Protein AF-A0A946BC29-F1 (afdb_monomer_lite)

Radius of gyration: 12.05 Å; chains: 1; bounding box: 32×21×29 Å

pLDDT: mean 89.58, std 10.54, range [47.09, 97.88]

Structure (mmCIF, N/CA/C/O backbone):
data_AF-A0A946BC29-F1
#
_entry.id   AF-A0A946BC29-F1
#
loop_
_atom_site.group_PDB
_atom_site.id
_atom_site.type_symbol
_atom_site.label_atom_id
_atom_site.label_alt_id
_atom_site.label_comp_id
_atom_site.label_asym_id
_atom_site.label_entity_id
_atom_site.label_seq_id
_atom_site.pdbx_PDB_ins_code
_atom_site.Cartn_x
_atom_site.Cartn_y
_atom_site.Cartn_z
_atom_site.occupancy
_atom_site.B_iso_or_equiv
_atom_site.auth_seq_id
_atom_site.auth_comp_id
_atom_site.auth_asym_id
_atom_site.auth_atom_id
_atom_site.pdbx_PDB_model_num
ATOM 1 N N . LYS A 1 1 ? -15.119 -0.169 4.096 1.00 85.19 1 LYS A N 1
ATOM 2 C CA . LYS A 1 1 ? -14.422 0.992 3.472 1.00 85.19 1 LYS A CA 1
ATOM 3 C C . LYS A 1 1 ? -13.014 0.542 3.089 1.00 85.19 1 LYS A C 1
ATOM 5 O O . LYS A 1 1 ? -12.461 -0.253 3.836 1.00 85.19 1 LYS A O 1
ATOM 10 N N . LYS A 1 2 ? -12.442 1.018 1.978 1.00 93.31 2 LYS A N 1
ATOM 11 C CA . LYS A 1 2 ? -11.095 0.620 1.528 1.00 93.31 2 LYS A CA 1
ATOM 12 C C . LYS A 1 2 ? -10.115 1.793 1.589 1.00 93.31 2 LYS A C 1
ATOM 14 O O . LYS A 1 2 ? -10.527 2.930 1.374 1.00 93.31 2 LYS A O 1
ATOM 19 N N . LEU A 1 3 ? -8.845 1.505 1.861 1.00 95.19 3 LEU A N 1
ATOM 20 C CA . L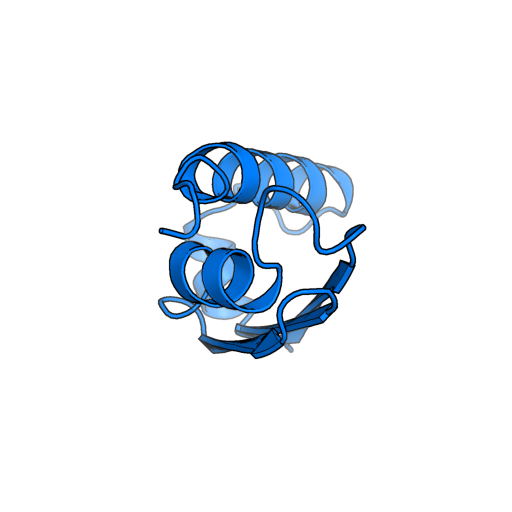EU A 1 3 ? -7.729 2.423 1.635 1.00 95.19 3 LEU A CA 1
ATOM 21 C C . LEU A 1 3 ? -7.086 2.053 0.298 1.00 95.19 3 LEU A C 1
ATOM 23 O O . LEU A 1 3 ? -6.664 0.913 0.117 1.00 95.19 3 LEU A O 1
ATOM 27 N N . ILE A 1 4 ? -7.043 3.003 -0.632 1.00 96.62 4 ILE A N 1
ATOM 28 C CA . ILE A 1 4 ? -6.460 2.805 -1.961 1.00 96.62 4 ILE A CA 1
ATOM 29 C C . ILE A 1 4 ? -5.137 3.559 -2.011 1.00 96.62 4 ILE A C 1
ATOM 31 O O . ILE A 1 4 ? -5.102 4.761 -1.752 1.00 96.62 4 ILE A O 1
ATOM 35 N N . ILE A 1 5 ? -4.065 2.853 -2.357 1.00 96.75 5 ILE A N 1
ATOM 36 C CA . ILE A 1 5 ? -2.723 3.415 -2.510 1.00 96.75 5 ILE A CA 1
ATOM 37 C C . ILE A 1 5 ? -2.303 3.220 -3.965 1.00 96.75 5 ILE A C 1
ATOM 39 O O . ILE A 1 5 ? -2.345 2.103 -4.483 1.00 96.75 5 ILE A O 1
ATOM 43 N N . ILE A 1 6 ? -1.903 4.310 -4.619 1.00 97.00 6 ILE A N 1
ATOM 44 C CA . ILE A 1 6 ? -1.354 4.301 -5.977 1.00 97.00 6 ILE A CA 1
ATOM 45 C C . ILE A 1 6 ? 0.129 4.635 -5.885 1.00 97.00 6 ILE A C 1
ATOM 47 O O . ILE A 1 6 ? 0.497 5.679 -5.351 1.00 97.00 6 ILE A O 1
ATOM 51 N N . ILE A 1 7 ? 0.970 3.748 -6.408 1.00 94.25 7 ILE A N 1
ATOM 52 C CA . ILE A 1 7 ? 2.427 3.880 -6.374 1.00 94.25 7 ILE A CA 1
ATOM 53 C C . ILE A 1 7 ? 2.914 4.092 -7.801 1.00 94.25 7 ILE A C 1
ATOM 55 O O . ILE A 1 7 ? 2.533 3.349 -8.709 1.00 94.25 7 ILE A O 1
ATOM 59 N N . ARG A 1 8 ? 3.764 5.101 -7.995 1.00 93.06 8 ARG A N 1
ATOM 60 C CA . ARG A 1 8 ? 4.449 5.372 -9.260 1.00 93.06 8 ARG A CA 1
ATOM 61 C C . ARG A 1 8 ? 5.920 5.629 -9.004 1.00 93.06 8 ARG A C 1
ATOM 63 O O . ARG A 1 8 ? 6.270 6.229 -7.991 1.00 93.06 8 ARG A O 1
ATOM 70 N N . ASN A 1 9 ? 6.759 5.178 -9.922 1.00 89.31 9 ASN A N 1
ATOM 71 C CA . ASN A 1 9 ? 8.185 5.461 -9.912 1.00 89.31 9 ASN A CA 1
ATOM 72 C C . ASN A 1 9 ? 8.742 5.491 -11.345 1.00 89.31 9 ASN A C 1
ATOM 74 O O . ASN A 1 9 ? 8.020 5.252 -12.314 1.00 89.31 9 ASN A O 1
ATOM 78 N N . ASP A 1 10 ? 10.032 5.788 -11.461 1.00 88.12 10 ASP A N 1
ATOM 79 C CA . ASP A 1 10 ? 10.775 5.853 -12.724 1.00 88.12 10 ASP A CA 1
ATOM 80 C C . ASP A 1 10 ? 11.060 4.478 -13.364 1.00 88.12 10 ASP A C 1
ATOM 82 O O . ASP A 1 10 ? 11.526 4.404 -14.497 1.00 88.12 10 ASP A O 1
ATOM 86 N N . GLY A 1 11 ? 10.788 3.375 -12.658 1.00 80.38 11 GLY A N 1
ATOM 87 C CA . GLY A 1 11 ? 11.058 2.013 -13.113 1.00 80.38 11 GLY A CA 1
ATOM 88 C C . GLY A 1 11 ? 12.541 1.675 -13.286 1.00 80.38 11 GLY A C 1
ATOM 89 O O . GLY A 1 11 ? 12.844 0.664 -13.924 1.00 80.38 11 GLY A O 1
ATOM 90 N N . LEU A 1 12 ? 13.470 2.470 -12.746 1.00 79.00 12 LEU A N 1
ATOM 91 C CA . LEU A 1 12 ? 14.907 2.241 -12.925 1.00 79.00 12 LEU A CA 1
ATOM 92 C C . LEU A 1 12 ? 15.442 1.218 -11.920 1.00 79.00 12 LEU A C 1
ATOM 94 O O . LEU A 1 12 ? 15.905 0.149 -12.310 1.00 79.00 12 LEU A O 1
ATOM 98 N N . ARG A 1 13 ? 15.363 1.534 -10.622 1.00 74.50 13 ARG A N 1
ATOM 99 C CA . ARG A 1 13 ? 16.040 0.761 -9.557 1.00 74.50 13 ARG A CA 1
ATOM 100 C C . ARG A 1 13 ? 15.115 -0.133 -8.732 1.00 74.50 13 ARG A C 1
ATOM 102 O O . ARG A 1 13 ? 15.587 -1.087 -8.123 1.00 74.50 13 ARG A O 1
ATOM 109 N N . LYS A 1 14 ? 13.822 0.194 -8.664 1.00 79.56 14 LYS A N 1
ATOM 110 C CA . LYS A 1 14 ? 12.839 -0.461 -7.786 1.00 79.56 14 LYS A CA 1
ATOM 111 C C . LYS A 1 14 ? 11.544 -0.692 -8.555 1.00 79.56 14 LYS A C 1
ATOM 113 O O . LYS A 1 14 ? 11.126 0.173 -9.318 1.00 79.56 14 LYS A O 1
ATOM 118 N N . GLY A 1 15 ? 10.908 -1.843 -8.372 1.00 89.44 15 GLY A N 1
ATOM 119 C CA . GLY A 1 15 ? 9.665 -2.180 -9.068 1.00 89.44 15 GLY A CA 1
ATOM 120 C C . GLY A 1 15 ? 8.455 -1.784 -8.241 1.00 89.44 15 GLY A C 1
ATOM 121 O O . GLY A 1 15 ? 8.258 -2.356 -7.174 1.00 89.44 15 GLY A O 1
ATOM 122 N N . ALA A 1 16 ? 7.621 -0.868 -8.739 1.00 92.75 16 ALA A N 1
ATOM 123 C CA . ALA A 1 16 ? 6.413 -0.431 -8.041 1.00 92.75 16 ALA A CA 1
ATOM 124 C C . ALA A 1 16 ? 5.494 -1.616 -7.691 1.00 92.75 16 ALA A C 1
ATOM 126 O O . ALA A 1 16 ? 4.994 -1.695 -6.570 1.00 92.75 16 ALA A O 1
ATOM 127 N N . GLY A 1 17 ? 5.314 -2.562 -8.622 1.00 94.00 17 GLY A N 1
ATOM 128 C CA . GLY A 1 17 ? 4.514 -3.775 -8.427 1.00 94.00 17 GLY A CA 1
ATOM 129 C C . GLY A 1 17 ? 5.037 -4.672 -7.310 1.00 94.00 17 GLY A C 1
ATOM 130 O O . GLY A 1 17 ? 4.266 -5.071 -6.439 1.00 94.00 17 GLY A O 1
ATOM 131 N N . ASN A 1 18 ? 6.348 -4.927 -7.294 1.00 92.25 18 ASN A N 1
ATOM 132 C CA . ASN A 1 18 ? 6.991 -5.736 -6.257 1.00 92.25 18 ASN A CA 1
ATOM 133 C C . ASN A 1 18 ? 6.906 -5.044 -4.896 1.00 92.25 18 ASN A C 1
ATOM 135 O O . ASN A 1 18 ? 6.491 -5.672 -3.929 1.00 92.25 18 ASN A O 1
ATOM 139 N N . THR A 1 19 ? 7.191 -3.738 -4.834 1.00 93.00 19 THR A N 1
ATOM 140 C CA . THR A 1 19 ? 7.042 -2.952 -3.603 1.00 93.00 19 THR A CA 1
ATOM 141 C C . THR A 1 19 ? 5.611 -3.009 -3.078 1.00 93.00 19 THR A C 1
ATOM 143 O O . THR A 1 19 ? 5.416 -3.278 -1.900 1.00 93.00 19 THR A O 1
ATOM 146 N N . ALA A 1 20 ? 4.600 -2.826 -3.934 1.00 95.19 20 ALA A N 1
ATOM 147 C CA . ALA A 1 20 ? 3.203 -2.927 -3.518 1.00 95.19 20 ALA A CA 1
ATOM 148 C C . ALA A 1 20 ? 2.870 -4.322 -2.978 1.00 95.19 20 ALA A C 1
ATOM 150 O O . ALA A 1 20 ? 2.253 -4.442 -1.921 1.00 95.19 20 ALA A O 1
ATOM 151 N N . LYS A 1 21 ? 3.297 -5.374 -3.686 1.00 95.00 21 LYS A N 1
ATOM 152 C CA . LYS A 1 21 ? 3.035 -6.760 -3.299 1.00 95.00 21 LYS A CA 1
ATOM 153 C C . LYS A 1 21 ? 3.674 -7.081 -1.946 1.00 95.00 21 LYS A C 1
ATOM 155 O O . LYS A 1 21 ? 2.979 -7.578 -1.063 1.00 95.00 21 LYS A O 1
ATOM 160 N N . GLU A 1 22 ? 4.948 -6.758 -1.753 1.00 93.81 22 GLU A N 1
ATOM 161 C CA . GLU A 1 22 ? 5.655 -7.010 -0.491 1.00 93.81 22 GLU A CA 1
ATOM 162 C C . GLU A 1 22 ? 5.107 -6.169 0.670 1.00 93.81 22 GLU A C 1
ATOM 164 O O . GLU A 1 22 ? 4.963 -6.674 1.780 1.00 93.81 22 GLU A O 1
ATOM 169 N N . ALA A 1 23 ? 4.750 -4.909 0.415 1.00 94.19 23 ALA A N 1
ATOM 170 C CA . ALA A 1 23 ? 4.223 -4.004 1.432 1.00 94.19 23 ALA A CA 1
ATOM 171 C C . ALA A 1 23 ? 2.807 -4.362 1.896 1.00 94.19 23 ALA A C 1
ATOM 173 O O . ALA A 1 23 ? 2.485 -4.213 3.075 1.00 94.19 23 ALA A O 1
ATOM 174 N N . PHE A 1 24 ? 1.939 -4.781 0.971 1.00 96.06 24 PHE A N 1
ATOM 175 C CA . PHE A 1 24 ? 0.497 -4.663 1.181 1.00 96.06 24 PHE A CA 1
ATOM 176 C C . PHE A 1 24 ? -0.321 -5.935 0.927 1.00 96.06 24 PHE A C 1
ATOM 178 O O . PHE A 1 24 ? -1.497 -5.947 1.293 1.00 96.06 24 PHE A O 1
ATOM 185 N N . SER A 1 25 ? 0.263 -7.026 0.405 1.00 94.31 25 SER A N 1
ATOM 186 C CA . SER A 1 25 ? -0.498 -8.267 0.125 1.00 94.31 25 SER A CA 1
ATOM 187 C C . SER A 1 25 ? -1.125 -8.910 1.368 1.00 94.31 25 SER A C 1
ATOM 189 O O . SER A 1 25 ? -2.107 -9.634 1.257 1.00 94.31 25 SER A O 1
ATOM 191 N N . GLY A 1 26 ? -0.595 -8.633 2.565 1.00 93.25 26 GLY A N 1
ATOM 192 C CA . GLY A 1 26 ? -1.174 -9.109 3.828 1.00 93.25 26 GLY A CA 1
ATOM 193 C C . GLY A 1 26 ? -2.444 -8.367 4.268 1.00 93.25 26 GLY A C 1
ATOM 194 O O . GLY A 1 26 ? -3.142 -8.830 5.165 1.00 93.25 26 GLY A O 1
ATOM 195 N N . PHE A 1 27 ? -2.759 -7.222 3.654 1.00 94.00 27 PHE A N 1
ATOM 196 C CA . PHE A 1 27 ? -3.904 -6.374 4.018 1.00 94.00 27 PHE A CA 1
ATOM 197 C C . PHE A 1 27 ? -4.988 -6.319 2.932 1.00 94.00 27 PHE A C 1
ATOM 199 O O . PHE A 1 27 ? -6.048 -5.722 3.148 1.00 94.00 27 PHE A O 1
ATOM 206 N N . GLY A 1 28 ? -4.723 -6.908 1.763 1.00 94.44 28 GLY A N 1
ATOM 207 C CA . GLY A 1 28 ? -5.628 -6.931 0.623 1.00 94.44 28 GLY A CA 1
ATOM 208 C C . GLY A 1 28 ? -4.902 -7.173 -0.700 1.00 94.44 28 GLY A C 1
ATOM 209 O O . GLY A 1 28 ? -3.788 -7.690 -0.734 1.00 94.44 28 GLY A O 1
ATOM 210 N N . SER A 1 29 ? -5.544 -6.795 -1.805 1.00 96.94 29 SER A N 1
ATOM 211 C CA . SER A 1 29 ? -4.981 -6.975 -3.147 1.00 96.94 29 SER A CA 1
ATOM 212 C C . SER A 1 29 ? -3.933 -5.905 -3.431 1.00 96.94 29 SER A C 1
ATOM 214 O O . SER A 1 29 ? -4.255 -4.715 -3.417 1.00 96.94 29 SER A O 1
ATOM 216 N N . ALA A 1 30 ? -2.701 -6.310 -3.737 1.00 97.19 30 ALA A N 1
ATOM 217 C CA . ALA A 1 30 ? -1.613 -5.392 -4.048 1.00 97.19 30 ALA A CA 1
ATOM 218 C C . ALA A 1 30 ? -0.683 -5.934 -5.139 1.00 97.19 30 ALA A C 1
ATOM 220 O O . ALA A 1 30 ? -0.297 -7.102 -5.125 1.00 97.19 30 ALA A O 1
ATOM 221 N N . GLY A 1 31 ? -0.304 -5.071 -6.081 1.00 94.94 31 GLY A N 1
ATOM 222 C CA . GLY A 1 31 ? 0.606 -5.430 -7.166 1.00 94.94 31 GLY A CA 1
ATOM 223 C C . GLY A 1 31 ? 0.569 -4.443 -8.328 1.00 94.94 31 GLY A C 1
ATOM 224 O O . GLY A 1 31 ? -0.052 -3.380 -8.252 1.00 94.94 31 GLY A O 1
ATOM 225 N N . GLY A 1 32 ? 1.257 -4.792 -9.413 1.00 95.25 32 GLY A N 1
ATOM 226 C CA . GLY A 1 32 ? 1.319 -3.976 -10.621 1.00 95.25 32 GLY A CA 1
ATOM 227 C C . GLY A 1 32 ? 2.561 -4.248 -11.460 1.00 95.25 32 GLY A C 1
ATOM 228 O O . GLY A 1 32 ? 3.184 -5.302 -11.353 1.00 95.25 32 GLY A O 1
ATOM 229 N N . HIS A 1 33 ? 2.925 -3.263 -12.273 1.00 93.56 33 HIS A N 1
ATOM 230 C CA . HIS A 1 33 ? 4.075 -3.283 -13.171 1.00 93.56 33 HIS A CA 1
ATOM 231 C C . HIS A 1 33 ? 5.305 -2.607 -12.550 1.00 93.56 33 HIS A C 1
ATOM 233 O O . HIS A 1 33 ? 5.271 -2.077 -11.437 1.00 93.56 33 HIS A O 1
ATOM 239 N N . LYS A 1 34 ? 6.413 -2.589 -13.300 1.00 91.56 34 LYS A N 1
ATOM 240 C CA . LYS A 1 34 ? 7.684 -1.993 -12.868 1.00 91.56 34 LYS A CA 1
ATOM 241 C C . LYS A 1 34 ? 7.546 -0.522 -12.449 1.00 91.56 34 LYS A C 1
ATOM 243 O O . LYS A 1 34 ? 8.137 -0.149 -11.444 1.00 91.56 34 LYS A O 1
ATOM 248 N N . THR A 1 35 ? 6.746 0.267 -13.170 1.00 94.19 35 THR A N 1
ATOM 249 C CA . THR A 1 35 ? 6.600 1.727 -12.982 1.00 94.19 35 THR A CA 1
ATOM 250 C C . THR A 1 35 ? 5.336 2.154 -12.235 1.00 94.19 35 THR A C 1
ATOM 252 O O . THR A 1 35 ? 5.227 3.300 -11.797 1.00 94.19 35 THR A O 1
ATOM 255 N N . MET A 1 36 ? 4.350 1.263 -12.100 1.00 96.00 36 MET A 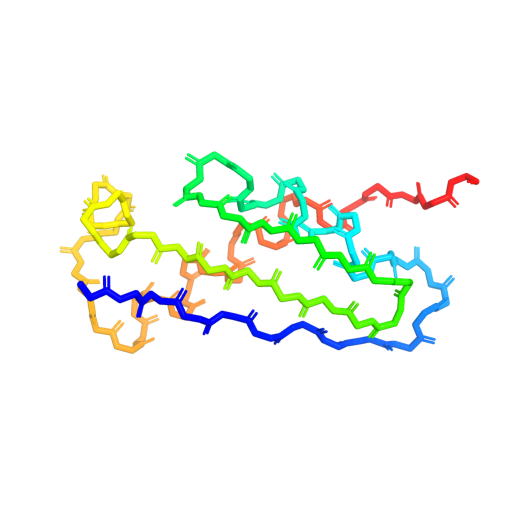N 1
ATOM 256 C CA . MET A 1 36 ? 3.039 1.591 -11.542 1.00 96.00 36 MET A CA 1
ATOM 257 C C . MET A 1 36 ? 2.441 0.417 -10.781 1.00 96.00 36 MET A C 1
ATOM 259 O O . MET A 1 36 ? 2.439 -0.707 -11.278 1.00 96.00 36 MET A O 1
ATOM 263 N N . ALA A 1 37 ? 1.863 0.693 -9.617 1.00 96.69 37 ALA A N 1
ATOM 264 C CA . ALA A 1 37 ? 1.154 -0.300 -8.829 1.00 96.69 37 ALA A CA 1
ATOM 265 C C . ALA A 1 37 ? -0.036 0.278 -8.069 1.00 96.69 37 ALA A C 1
ATOM 267 O O . ALA A 1 37 ? -0.148 1.489 -7.853 1.00 96.69 37 ALA A O 1
ATOM 268 N N . ARG A 1 38 ? -0.920 -0.626 -7.650 1.00 97.75 38 ARG A N 1
ATOM 269 C CA . ARG A 1 38 ? -2.106 -0.332 -6.851 1.00 97.75 38 ARG A CA 1
ATOM 270 C C . ARG A 1 38 ? -2.193 -1.317 -5.697 1.00 97.75 38 ARG A C 1
ATOM 272 O O . ARG A 1 38 ? -1.980 -2.514 -5.879 1.00 97.75 38 ARG A O 1
ATOM 279 N N . ALA A 1 39 ? -2.548 -0.801 -4.528 1.00 97.75 39 ALA A N 1
ATOM 280 C CA . ALA A 1 39 ? -2.915 -1.599 -3.372 1.00 97.75 39 ALA A CA 1
ATOM 281 C C . ALA A 1 39 ? -4.296 -1.172 -2.867 1.00 97.75 39 ALA A C 1
ATOM 283 O O . ALA A 1 39 ? -4.565 0.016 -2.685 1.00 97.75 39 ALA A O 1
ATOM 284 N N . GLU A 1 40 ? -5.171 -2.148 -2.655 1.00 97.88 40 GLU A N 1
ATOM 285 C CA . GLU A 1 40 ? -6.491 -1.972 -2.063 1.00 97.88 40 GLU A CA 1
ATOM 286 C C . GLU A 1 40 ? -6.556 -2.716 -0.739 1.00 97.88 40 GLU A C 1
ATOM 288 O O . GLU A 1 40 ? -6.584 -3.946 -0.710 1.00 97.88 40 GLU A O 1
ATOM 293 N N . LEU A 1 41 ? -6.607 -1.960 0.353 1.00 96.38 41 LEU A N 1
ATOM 294 C CA . LEU A 1 41 ? -6.552 -2.502 1.703 1.00 96.38 41 LEU A CA 1
ATOM 295 C C . LEU A 1 41 ? -7.901 -2.381 2.393 1.00 96.38 41 LEU A C 1
ATOM 297 O O . LEU A 1 41 ? -8.579 -1.351 2.287 1.00 96.38 41 LEU A O 1
ATOM 301 N N . ASP A 1 42 ? -8.265 -3.405 3.158 1.00 95.00 42 ASP A N 1
ATOM 302 C CA . ASP A 1 42 ? -9.379 -3.287 4.090 1.00 95.00 42 ASP A CA 1
ATOM 303 C C . ASP A 1 42 ? -8.974 -2.367 5.252 1.00 95.00 42 ASP A C 1
ATOM 305 O O . ASP A 1 42 ? -8.060 -2.667 6.027 1.00 95.00 42 ASP A O 1
ATOM 309 N N . LEU A 1 43 ? -9.679 -1.241 5.404 1.00 92.06 43 LEU A N 1
ATOM 310 C CA . LEU A 1 43 ? -9.431 -0.295 6.493 1.00 92.06 43 LEU A CA 1
ATOM 311 C C . LEU A 1 43 ? -9.581 -0.937 7.877 1.00 92.06 43 LEU A C 1
ATOM 313 O O . LEU A 1 43 ? -8.954 -0.462 8.820 1.00 92.06 43 LEU A O 1
ATOM 317 N N . ASN A 1 44 ? -10.371 -2.002 8.016 1.00 91.94 44 ASN A N 1
ATOM 318 C CA . ASN A 1 44 ? -10.498 -2.726 9.278 1.00 91.94 44 ASN A CA 1
ATOM 319 C C . ASN A 1 44 ? -9.208 -3.467 9.651 1.00 91.94 44 ASN A C 1
ATOM 321 O O . ASN A 1 44 ? -8.862 -3.525 10.829 1.00 91.94 44 ASN A O 1
ATOM 325 N N . GLN A 1 45 ? -8.469 -3.988 8.667 1.00 91.44 45 GLN A N 1
ATOM 326 C CA . GLN A 1 45 ? -7.165 -4.612 8.906 1.00 91.44 45 GLN A CA 1
ATOM 327 C C . GLN A 1 45 ? -6.093 -3.550 9.170 1.00 91.44 45 GLN A C 1
ATOM 329 O O . GLN A 1 45 ? -5.305 -3.693 10.101 1.00 91.44 45 GLN A O 1
ATOM 334 N N . VAL A 1 46 ? -6.117 -2.439 8.423 1.00 92.19 46 VAL A N 1
ATOM 335 C CA . VAL A 1 46 ? -5.172 -1.323 8.614 1.00 92.19 46 VAL A CA 1
ATOM 336 C C . VAL A 1 46 ? -5.317 -0.695 10.003 1.00 92.19 46 VAL A C 1
ATOM 338 O O . VAL A 1 46 ? -4.314 -0.417 10.652 1.00 92.19 46 VAL A O 1
ATOM 341 N N . ARG A 1 47 ? -6.547 -0.541 10.517 1.00 91.44 47 ARG A N 1
ATOM 342 C CA . ARG A 1 47 ? -6.825 -0.019 11.873 1.00 91.44 47 ARG A CA 1
ATOM 343 C C . ARG A 1 47 ? -6.124 -0.784 12.995 1.00 91.44 47 ARG A C 1
ATOM 345 O O . ARG A 1 47 ? -5.874 -0.196 14.036 1.00 91.44 47 ARG A O 1
ATOM 352 N N . LYS A 1 48 ? -5.799 -2.064 12.798 1.00 91.12 48 LYS A N 1
ATOM 353 C CA . LYS A 1 48 ? -5.054 -2.860 13.787 1.00 91.12 48 LYS A CA 1
ATOM 354 C C . LYS A 1 48 ? -3.570 -2.480 13.850 1.00 91.12 48 LYS A C 1
ATOM 356 O O . LYS A 1 48 ? -2.914 -2.785 14.835 1.00 91.12 48 LYS A O 1
ATOM 361 N N . GLN A 1 49 ? -3.053 -1.830 12.807 1.00 89.62 49 GLN A N 1
ATOM 362 C CA . GLN A 1 49 ? -1.646 -1.446 12.665 1.00 89.62 49 GLN A CA 1
ATOM 363 C C . GLN A 1 49 ? -1.394 0.040 12.947 1.00 89.62 49 GLN A C 1
ATOM 365 O O . GLN A 1 49 ? -0.255 0.438 13.185 1.00 89.62 49 GLN A O 1
ATOM 370 N N . VAL A 1 50 ? -2.437 0.877 12.910 1.00 90.50 50 VAL A N 1
ATOM 371 C CA . VAL A 1 50 ? -2.325 2.331 13.086 1.00 90.50 50 VAL A CA 1
ATOM 372 C C . VAL A 1 50 ? -3.143 2.809 14.279 1.00 90.50 50 VAL A C 1
ATOM 374 O O . VAL A 1 50 ? -4.291 2.416 14.456 1.00 90.50 50 VAL A O 1
ATOM 377 N N . LYS A 1 51 ? -2.577 3.725 15.076 1.00 84.94 51 LYS A N 1
ATOM 378 C CA . LYS A 1 51 ? -3.247 4.285 16.267 1.00 84.94 51 LYS A CA 1
ATOM 379 C C . LYS A 1 51 ? -4.549 5.020 15.929 1.00 84.94 51 LYS A C 1
ATOM 381 O O . LYS A 1 51 ? -5.500 4.986 16.699 1.00 84.94 51 LYS A O 1
ATOM 386 N N . SER A 1 52 ? -4.596 5.705 14.786 1.00 91.31 52 SER A N 1
ATOM 387 C CA . SER A 1 52 ? -5.821 6.313 14.263 1.00 91.31 52 SER A CA 1
ATOM 388 C C . SER A 1 52 ? -5.772 6.421 12.741 1.00 91.31 52 SER A C 1
ATOM 390 O O . SER A 1 52 ? -4.700 6.460 12.142 1.00 91.31 52 SER A O 1
ATOM 392 N N . ILE A 1 53 ? -6.944 6.507 12.112 1.00 88.75 53 ILE A N 1
ATOM 393 C CA . ILE A 1 53 ? -7.098 6.615 10.651 1.00 88.75 53 ILE A CA 1
ATOM 394 C C . ILE A 1 53 ? -7.029 8.064 10.140 1.00 88.75 53 ILE A C 1
ATOM 396 O O . ILE A 1 53 ? -7.667 8.407 9.145 1.00 88.75 53 ILE A O 1
ATOM 400 N N . SER A 1 54 ? -6.287 8.938 10.826 1.00 93.31 54 SER A N 1
ATOM 401 C CA . SER A 1 54 ? -6.038 10.293 10.328 1.00 93.31 54 SER A CA 1
ATOM 402 C C . SER A 1 54 ? -5.128 10.248 9.097 1.00 93.31 54 SER A C 1
ATOM 404 O O . SER A 1 54 ? -4.289 9.356 8.958 1.00 93.31 54 SER A O 1
ATOM 406 N N . LYS A 1 55 ? -5.258 11.236 8.204 1.00 91.88 55 LYS A N 1
ATOM 407 C CA . LYS A 1 55 ? -4.432 11.322 6.989 1.00 91.88 55 LYS A CA 1
ATOM 408 C C . LYS A 1 55 ? -2.933 11.306 7.310 1.00 91.88 55 LYS A C 1
ATOM 410 O O . LYS A 1 55 ? -2.182 10.628 6.619 1.00 91.88 55 LYS A O 1
ATOM 415 N N . LYS A 1 56 ? -2.523 12.004 8.378 1.00 93.94 56 LYS A N 1
ATOM 416 C CA . LYS A 1 56 ? -1.130 12.041 8.845 1.00 93.94 56 LYS A CA 1
ATOM 417 C C . LYS A 1 56 ? -0.648 10.653 9.271 1.00 93.94 56 LYS A C 1
ATOM 419 O O . LYS A 1 56 ? 0.338 10.168 8.738 1.00 93.94 56 LYS A O 1
ATOM 424 N N . ASN A 1 57 ? -1.381 9.990 10.167 1.00 93.94 57 ASN A N 1
ATOM 425 C CA . ASN A 1 57 ? -0.969 8.691 10.702 1.00 93.94 57 AS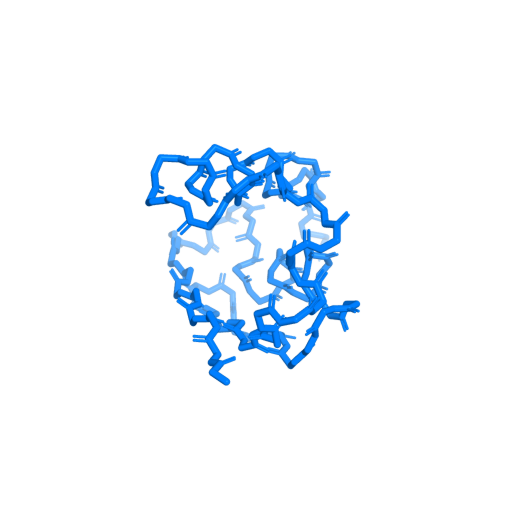N A CA 1
ATOM 426 C C . ASN A 1 57 ? -0.952 7.598 9.626 1.00 93.94 57 ASN A C 1
ATOM 428 O O . ASN A 1 57 ? -0.066 6.749 9.633 1.00 93.94 57 ASN A O 1
ATOM 432 N N . LEU A 1 58 ? -1.904 7.632 8.686 1.00 94.50 58 LEU A N 1
ATOM 433 C CA . LEU A 1 58 ? -1.895 6.735 7.531 1.00 94.50 58 LEU A CA 1
ATOM 434 C C . LEU A 1 58 ? -0.708 7.022 6.607 1.00 94.50 58 LEU A C 1
ATOM 436 O O . LEU A 1 58 ? -0.062 6.079 6.170 1.00 94.50 58 LEU A O 1
ATOM 440 N N . GLY A 1 59 ? -0.401 8.293 6.333 1.00 94.81 59 GLY A N 1
ATOM 441 C CA . GLY A 1 59 ? 0.758 8.683 5.528 1.00 94.81 59 GLY A CA 1
AT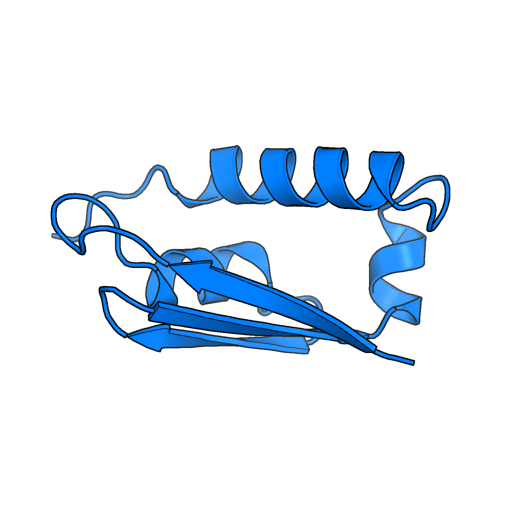OM 442 C C . GLY A 1 59 ? 2.076 8.196 6.130 1.00 94.81 59 GLY A C 1
ATOM 443 O O . GLY A 1 59 ? 2.826 7.493 5.456 1.00 94.81 59 GLY A O 1
ATOM 444 N N . ASP A 1 60 ? 2.303 8.489 7.413 1.00 94.75 60 ASP A N 1
ATOM 445 C CA . ASP A 1 60 ? 3.506 8.085 8.151 1.00 94.75 60 ASP A CA 1
ATOM 446 C C . ASP A 1 60 ? 3.660 6.549 8.154 1.00 94.75 60 ASP A C 1
ATOM 448 O O . ASP A 1 60 ? 4.737 6.010 7.896 1.00 94.75 60 ASP A O 1
ATOM 452 N N . TRP A 1 61 ? 2.558 5.821 8.368 1.00 95.62 61 TRP A N 1
ATOM 453 C CA . TRP A 1 61 ? 2.550 4.358 8.328 1.00 95.62 61 TRP A CA 1
ATOM 454 C C . TRP A 1 61 ? 2.866 3.801 6.933 1.00 95.62 61 TRP A C 1
AT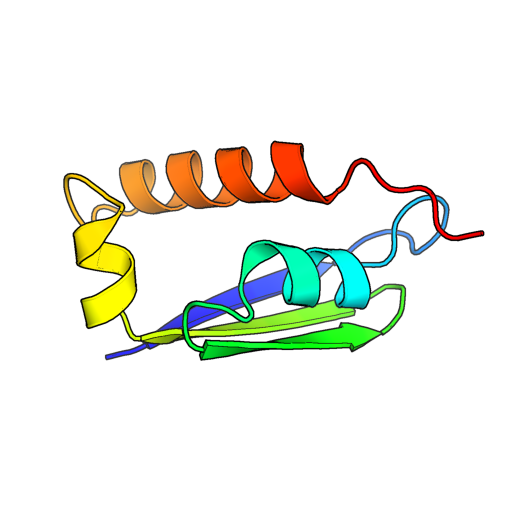OM 456 O O . TRP A 1 61 ? 3.724 2.924 6.816 1.00 95.62 61 TRP A O 1
ATOM 466 N N . ILE A 1 62 ? 2.229 4.328 5.877 1.00 95.12 62 ILE A N 1
ATOM 467 C CA . ILE A 1 62 ? 2.472 3.914 4.484 1.00 95.12 62 ILE A CA 1
ATOM 468 C C . ILE A 1 62 ? 3.951 4.088 4.129 1.00 95.12 62 ILE A C 1
ATOM 470 O O . ILE A 1 62 ? 4.557 3.156 3.601 1.00 95.12 62 ILE A O 1
ATOM 474 N N . ILE A 1 63 ? 4.534 5.250 4.447 1.00 93.88 63 ILE A N 1
ATOM 475 C CA . ILE A 1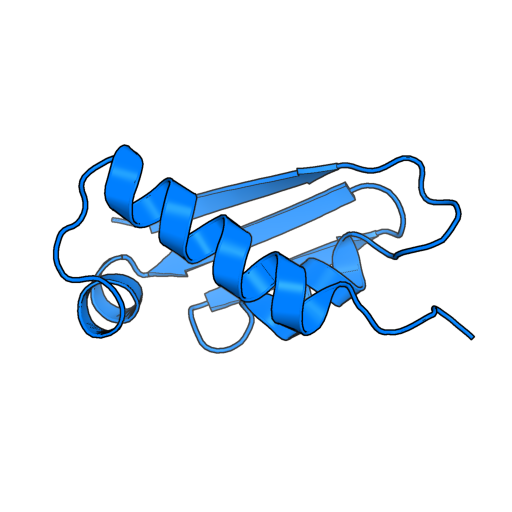 63 ? 5.951 5.536 4.189 1.00 93.88 63 ILE A CA 1
ATOM 476 C C . ILE A 1 63 ? 6.828 4.516 4.919 1.00 93.88 63 ILE A C 1
ATOM 478 O O . ILE A 1 63 ? 7.654 3.870 4.278 1.00 93.88 63 ILE A O 1
ATOM 482 N N . SER A 1 64 ? 6.574 4.268 6.209 1.00 94.00 64 SER A N 1
ATOM 483 C CA . SER A 1 64 ? 7.380 3.331 7.004 1.00 94.00 64 SER A CA 1
ATOM 484 C C . SER A 1 64 ? 7.389 1.894 6.457 1.00 94.00 64 SER A C 1
ATOM 486 O O . SER A 1 64 ? 8.396 1.193 6.558 1.00 94.00 64 SER A O 1
ATOM 488 N N . ILE A 1 65 ? 6.280 1.429 5.868 1.00 93.19 65 ILE A N 1
ATOM 489 C CA . ILE A 1 65 ? 6.207 0.098 5.247 1.00 93.19 65 ILE A CA 1
ATOM 490 C C . ILE A 1 65 ? 6.943 0.095 3.908 1.00 93.19 65 ILE A C 1
ATOM 492 O O . ILE A 1 65 ? 7.688 -0.845 3.615 1.00 93.19 65 ILE A O 1
ATOM 496 N N . ILE A 1 66 ? 6.750 1.133 3.093 1.00 91.38 66 ILE A N 1
ATOM 497 C CA . ILE A 1 66 ? 7.418 1.250 1.794 1.00 91.38 66 ILE A CA 1
ATOM 498 C C . ILE A 1 66 ? 8.935 1.334 1.987 1.00 91.38 66 ILE A C 1
ATOM 500 O O . ILE A 1 66 ? 9.662 0.659 1.270 1.00 91.38 66 ILE A O 1
ATOM 504 N N . GLU A 1 67 ? 9.438 2.067 2.978 1.00 89.88 67 GLU A N 1
ATOM 505 C CA . GLU A 1 67 ? 10.875 2.133 3.280 1.00 89.88 67 GLU A CA 1
ATOM 506 C C . GLU A 1 67 ? 11.465 0.760 3.635 1.00 89.88 67 GLU A C 1
ATOM 508 O O . GLU A 1 67 ? 12.551 0.419 3.164 1.00 89.88 67 GLU A O 1
ATOM 513 N N . LYS A 1 68 ? 10.723 -0.069 4.383 1.00 87.25 68 LYS A N 1
ATOM 514 C CA . LYS A 1 68 ? 11.136 -1.437 4.748 1.00 87.25 68 LYS A CA 1
ATOM 515 C C . LYS A 1 68 ? 11.141 -2.418 3.573 1.00 87.25 68 LYS A C 1
ATOM 517 O O . LYS A 1 68 ? 11.879 -3.396 3.605 1.00 87.25 68 LYS A O 1
ATOM 522 N N . THR A 1 69 ? 10.312 -2.187 2.556 1.00 83.50 69 THR A N 1
ATOM 523 C CA . THR A 1 69 ? 10.055 -3.152 1.465 1.00 83.50 69 THR A CA 1
ATOM 524 C C . THR A 1 69 ? 10.677 -2.742 0.135 1.00 83.50 69 THR A C 1
ATOM 526 O O . THR A 1 69 ? 11.140 -3.577 -0.632 1.00 83.50 69 THR A O 1
ATOM 529 N N . ALA A 1 70 ? 10.811 -1.445 -0.129 1.00 71.25 70 ALA A N 1
ATOM 530 C CA . ALA A 1 70 ? 11.398 -0.918 -1.354 1.00 71.25 70 ALA A CA 1
ATOM 531 C C . ALA A 1 70 ? 12.920 -1.162 -1.458 1.00 71.25 70 ALA A C 1
ATOM 533 O O . ALA A 1 70 ? 13.545 -0.664 -2.386 1.00 71.25 70 ALA A O 1
ATOM 534 N N . GLY A 1 71 ? 13.560 -1.852 -0.511 1.00 61.19 71 GLY A N 1
ATOM 535 C CA . GLY A 1 71 ? 15.011 -2.066 -0.476 1.00 61.19 71 GLY A CA 1
ATOM 536 C C . GLY A 1 71 ? 15.538 -3.163 -1.405 1.00 61.19 71 GLY A C 1
ATOM 537 O O . GLY A 1 71 ? 16.727 -3.153 -1.723 1.00 61.19 71 GLY A O 1
ATOM 538 N N . LYS A 1 72 ? 14.696 -4.094 -1.867 1.00 59.69 72 LYS A N 1
ATOM 539 C CA . LYS A 1 72 ? 15.174 -5.191 -2.716 1.00 59.69 72 LYS A CA 1
ATOM 540 C C . LYS A 1 72 ? 15.419 -4.697 -4.139 1.00 59.69 72 LYS A C 1
ATOM 542 O O . LYS A 1 72 ? 14.498 -4.223 -4.810 1.00 59.69 72 LYS A O 1
ATOM 547 N N . LYS A 1 73 ? 16.675 -4.792 -4.592 1.00 53.34 73 LYS A N 1
ATOM 548 C CA . LYS A 1 73 ? 17.008 -4.652 -6.013 1.00 53.34 73 LYS A CA 1
ATOM 549 C C . LYS A 1 73 ? 16.196 -5.685 -6.788 1.00 53.34 73 LYS A C 1
ATOM 551 O O . LYS A 1 73 ? 16.067 -6.825 -6.354 1.00 53.34 73 LYS A O 1
ATOM 556 N N . ILE A 1 74 ? 15.642 -5.255 -7.913 1.00 55.03 74 ILE A N 1
ATOM 557 C CA . ILE A 1 74 ? 15.187 -6.186 -8.939 1.00 55.03 74 ILE A CA 1
ATOM 558 C C . ILE A 1 74 ? 16.481 -6.756 -9.537 1.00 55.03 74 ILE A C 1
ATOM 560 O O . ILE A 1 74 ? 17.243 -5.975 -10.111 1.00 55.03 74 ILE A O 1
ATOM 564 N N . GLU A 1 75 ? 16.778 -8.033 -9.291 1.00 47.09 75 GLU A N 1
ATOM 565 C CA . GLU A 1 75 ? 17.728 -8.788 -10.126 1.00 47.09 75 GLU A CA 1
ATOM 566 C C . GLU A 1 75 ? 17.144 -8.987 -11.527 1.00 47.09 75 GLU A C 1
ATOM 568 O O . GLU A 1 75 ? 15.914 -9.224 -11.625 1.00 47.09 75 GLU A O 1
#

Foldseek 3Di:
DKDKDKDFDPLDWFALFQLQCQLAVVFADWGDGSGIIMHIGDVVSVVVVFVDPDPVRVVVSSVVSSVVRRPDGDD

Sequence (75 aa):
KKLIIIIRNDGLRKGAGNTAKEAFSGFGSAGGHKTMARAELDLNQVRKQVKSISKKNLGDWIISIIEKTAGKKIE

Secondary structure (DSSP, 8-state):
-EEEEEEE--SSSS-HHHHHHHHHTTTEEEEE-SSEEEEEEEHHHHTTTSS---HHHHHHHHHHHHHHHTT----